Protein AF-A0A960KV77-F1 (afdb_monomer_lite)

Radius of gyration: 30.8 Å; chains: 1; bounding box: 97×43×71 Å

pLDDT: mean 76.35, std 15.37, range [34.38, 96.5]

Sequence (177 aa):
HFLTALAYAGHKPRPLRFVPEALRIGAMLLALLIIGHPRVYRALPEPISSVINQVKSPVMNQRDKNRRQRDYYEKLNDVGWDNPDLNQIFKQKPADWKSLKFSHLSLSQDDLPFLLLNPDTEERHKGVMVSVNHYGMRDRAVELAPAPGVQRVLMLGASHLYGSGVEQEQDFESLLE

Foldseek 3Di:
DDDDDDDDDDDDDDPPPPPVVVVVVVVVVVVVVQCPDPVNLVPDDPVSVVVVVVVVDPDDDPVVVVVVVVVVVVVVCVCDCPVPVVVVVVVVDDPLQDPCCPDQQWDADPDPVRIFGDAQDWDDHQNEIFHQHNVRARADHDDPDDDPPDDDDDDDDDVQQSQHNHYRCGHPVNVVD

Secondary structure (DSSP, 8-state):
-----------PPPP---HHHHHHHHHHHHHHHHHHSHHHHTTS-HHHHHHHHHHHS----HHHHHHHHHHHHHHHHHS-TT-HHHHHHHHT--TT-S-GGGSTTEEE-SSSSSEEE-TTEEEEETTEEEEE-TTS-SS----SSPPTT--------STTTTTTTS-GGGSTTTTT-

Structure (mmCIF, N/CA/C/O backbone):
data_AF-A0A960KV77-F1
#
_entry.id   AF-A0A960KV77-F1
#
loop_
_atom_site.group_PDB
_atom_site.id
_atom_site.type_symbol
_atom_site.label_atom_id
_atom_site.label_alt_id
_atom_site.label_comp_id
_atom_site.label_asym_id
_atom_site.label_entity_id
_atom_site.label_seq_id
_atom_site.pdbx_PDB_ins_code
_atom_site.Cartn_x
_atom_site.Cartn_y
_atom_site.Cartn_z
_atom_site.occupancy
_atom_site.B_iso_or_equiv
_atom_site.auth_seq_id
_atom_site.auth_comp_id
_atom_site.auth_asym_id
_atom_site.auth_atom_id
_atom_site.pdbx_PDB_model_num
ATOM 1 N N . HIS A 1 1 ? 69.649 -8.299 -33.682 1.00 40.75 1 HIS A N 1
ATOM 2 C CA . HIS A 1 1 ? 69.125 -9.324 -34.606 1.00 40.75 1 HIS A CA 1
ATOM 3 C C . HIS A 1 1 ? 67.944 -10.020 -33.956 1.00 40.75 1 HIS A C 1
ATOM 5 O O . HIS A 1 1 ? 68.124 -10.480 -32.843 1.00 40.75 1 HIS A O 1
ATOM 11 N N . PHE A 1 2 ? 66.786 -10.002 -34.627 1.00 34.38 2 PHE A N 1
ATOM 12 C CA . PHE A 1 2 ? 65.648 -10.945 -34.602 1.00 34.38 2 PHE A CA 1
ATOM 13 C C . PHE A 1 2 ? 64.337 -10.175 -34.830 1.00 34.38 2 PHE A C 1
ATOM 15 O O . PHE A 1 2 ? 63.622 -9.818 -33.903 1.00 34.38 2 PHE A O 1
ATOM 22 N N . LEU A 1 3 ? 64.065 -9.883 -36.107 1.00 39.16 3 LEU A N 1
ATOM 23 C CA . LEU A 1 3 ? 62.744 -9.496 -36.596 1.00 39.16 3 LEU A CA 1
ATOM 24 C C . LEU A 1 3 ? 61.968 -10.787 -36.877 1.00 39.16 3 LEU A C 1
ATOM 26 O O . LEU A 1 3 ? 62.312 -11.535 -37.791 1.00 39.16 3 LEU A O 1
ATOM 30 N N . THR A 1 4 ? 60.938 -11.059 -36.086 1.00 39.28 4 THR A N 1
ATOM 31 C CA . THR A 1 4 ? 59.951 -12.108 -36.353 1.00 39.28 4 THR A CA 1
ATOM 32 C C . THR A 1 4 ? 58.957 -11.609 -37.397 1.00 39.28 4 THR A C 1
ATOM 34 O O . THR A 1 4 ? 58.066 -10.818 -37.092 1.00 39.28 4 THR A O 1
ATOM 37 N N . ALA A 1 5 ? 59.115 -12.066 -38.639 1.00 44.22 5 ALA A N 1
ATOM 38 C CA . ALA A 1 5 ? 58.124 -11.897 -39.693 1.00 44.22 5 ALA A CA 1
ATOM 39 C C . ALA A 1 5 ? 57.000 -12.930 -39.496 1.00 44.22 5 ALA A C 1
ATOM 41 O O . ALA A 1 5 ? 57.213 -14.133 -39.637 1.00 44.22 5 ALA A O 1
ATOM 42 N N . LEU A 1 6 ? 55.805 -12.457 -39.141 1.00 43.59 6 LEU A N 1
ATOM 43 C CA . LEU A 1 6 ? 54.587 -13.264 -39.091 1.00 43.59 6 LEU A CA 1
ATOM 44 C C . LEU A 1 6 ? 54.123 -13.548 -40.525 1.00 43.59 6 LEU A C 1
ATOM 46 O O . LEU A 1 6 ? 53.665 -12.656 -41.238 1.00 43.59 6 LEU A O 1
ATOM 50 N N . ALA A 1 7 ? 54.265 -14.802 -40.952 1.00 45.75 7 ALA A N 1
ATOM 51 C CA . ALA A 1 7 ? 53.757 -15.291 -42.224 1.00 45.75 7 ALA A CA 1
ATOM 52 C C . ALA A 1 7 ? 52.218 -15.288 -42.211 1.00 45.75 7 ALA A C 1
ATOM 54 O O . ALA A 1 7 ? 51.580 -16.081 -41.519 1.00 45.75 7 ALA A O 1
ATOM 55 N N . TYR A 1 8 ? 51.621 -14.387 -42.989 1.00 45.41 8 TYR A N 1
ATOM 56 C CA . TYR A 1 8 ? 50.184 -14.346 -43.244 1.00 45.41 8 TYR A CA 1
ATOM 57 C C . TYR A 1 8 ? 49.827 -15.491 -44.205 1.00 45.41 8 TYR A C 1
ATOM 59 O O . TYR A 1 8 ? 50.027 -15.398 -45.417 1.00 45.41 8 TYR A O 1
ATOM 67 N N . ALA A 1 9 ? 49.360 -16.615 -43.661 1.00 52.38 9 ALA A N 1
ATOM 68 C CA . ALA A 1 9 ? 48.891 -17.748 -44.451 1.00 52.38 9 ALA A CA 1
ATOM 69 C C . ALA A 1 9 ? 47.636 -17.340 -45.243 1.00 52.38 9 ALA A C 1
ATOM 71 O O . ALA A 1 9 ? 46.573 -17.097 -44.671 1.00 52.38 9 ALA A O 1
ATOM 72 N N . GLY A 1 10 ? 47.766 -17.252 -46.569 1.00 44.94 10 GLY A N 1
ATOM 73 C CA . GLY A 1 10 ? 46.690 -16.864 -47.475 1.00 44.94 10 GLY A CA 1
ATOM 74 C C . GLY A 1 10 ? 45.464 -17.770 -47.352 1.00 44.94 10 GLY A C 1
ATOM 75 O O . GLY A 1 10 ? 45.464 -18.915 -47.807 1.00 44.94 10 GLY A O 1
ATOM 76 N N . HIS A 1 11 ? 44.386 -17.243 -46.772 1.00 51.41 11 HIS A N 1
ATOM 77 C CA . HIS A 1 11 ? 43.054 -17.815 -46.917 1.00 51.41 11 HIS A CA 1
ATOM 78 C C . HIS A 1 11 ? 42.615 -17.685 -48.378 1.00 51.41 11 HIS A C 1
ATOM 80 O O . HIS A 1 11 ? 42.372 -16.586 -48.871 1.00 51.41 11 HIS A O 1
ATOM 86 N N . LYS A 1 12 ? 42.501 -18.818 -49.081 1.00 53.25 12 LYS A N 1
ATOM 87 C CA . LYS A 1 12 ? 41.823 -18.867 -50.381 1.00 53.25 12 LYS A CA 1
ATOM 88 C C . LYS A 1 12 ? 40.348 -18.499 -50.153 1.00 53.25 12 LYS A C 1
ATOM 90 O O . LYS A 1 12 ? 39.685 -19.211 -49.393 1.00 53.25 12 LYS A O 1
ATOM 95 N N . PRO A 1 13 ? 39.813 -17.426 -50.762 1.00 57.12 13 PRO A N 1
ATOM 96 C CA . PRO A 1 13 ? 38.410 -17.077 -50.592 1.00 57.12 13 PRO A CA 1
ATOM 97 C C . PRO A 1 13 ? 37.543 -18.209 -51.152 1.00 57.12 13 PRO A C 1
ATOM 99 O O . PRO A 1 13 ? 37.692 -18.611 -52.307 1.00 57.12 13 PRO A O 1
ATOM 102 N N . ARG A 1 14 ? 36.645 -18.757 -50.323 1.00 60.31 14 ARG A N 1
ATOM 103 C CA . ARG A 1 14 ? 35.593 -19.659 -50.809 1.00 60.31 14 ARG A CA 1
ATOM 104 C C . ARG A 1 14 ? 34.719 -18.862 -51.785 1.00 60.31 14 ARG A C 1
ATOM 106 O O . ARG A 1 14 ? 34.339 -17.744 -51.435 1.00 60.31 14 ARG A O 1
ATOM 113 N N . PRO A 1 15 ? 34.384 -19.390 -52.975 1.00 61.34 15 PRO A N 1
ATOM 114 C CA . PRO A 1 15 ? 33.491 -18.686 -53.883 1.00 61.34 15 PRO A CA 1
ATOM 115 C C . PRO A 1 15 ? 32.154 -18.472 -53.172 1.00 61.34 15 PRO A C 1
ATOM 117 O O . PRO A 1 15 ? 31.539 -19.428 -52.692 1.00 61.34 15 PRO A O 1
ATOM 120 N N . LEU A 1 16 ? 31.732 -17.212 -53.064 1.00 61.09 16 LEU A N 1
ATOM 121 C CA . LEU A 1 16 ? 30.434 -16.845 -52.516 1.00 61.09 16 LEU A CA 1
ATOM 122 C C . LEU A 1 16 ? 29.357 -17.525 -53.367 1.00 61.09 16 LEU A C 1
ATOM 124 O O . LEU A 1 16 ? 29.117 -17.151 -54.515 1.00 61.09 16 LEU A O 1
ATOM 128 N N . ARG A 1 17 ? 28.708 -18.548 -52.808 1.00 64.06 17 ARG A N 1
ATOM 129 C CA . ARG A 1 17 ? 27.474 -19.111 -53.351 1.00 64.06 17 ARG A CA 1
ATOM 130 C C . ARG A 1 17 ? 26.376 -18.077 -53.095 1.00 64.06 17 ARG A C 1
ATOM 132 O O . ARG A 1 17 ? 25.693 -18.114 -52.090 1.00 64.06 17 ARG A O 1
ATOM 139 N N . PHE A 1 18 ? 26.311 -17.046 -53.929 1.00 67.38 18 PHE A N 1
ATOM 140 C CA . PHE A 1 18 ? 25.332 -15.966 -53.770 1.00 67.38 18 PHE A CA 1
ATOM 141 C C . PHE A 1 18 ? 23.991 -16.345 -54.406 1.00 67.38 18 PHE A C 1
ATOM 143 O O . PHE A 1 18 ? 22.930 -16.112 -53.842 1.00 67.38 18 PHE A O 1
ATOM 150 N N . VAL A 1 19 ? 24.046 -16.987 -55.574 1.00 73.19 19 VAL A N 1
ATOM 151 C CA . VAL A 1 19 ? 22.866 -17.344 -56.371 1.00 73.19 19 VAL A CA 1
ATOM 152 C C . VAL A 1 19 ? 21.964 -18.388 -55.692 1.00 73.19 19 VAL A C 1
ATOM 154 O O . VAL A 1 19 ? 20.755 -18.159 -55.644 1.00 73.19 19 VAL A O 1
ATOM 157 N N . PRO A 1 20 ? 22.475 -19.507 -55.132 1.00 76.25 20 PRO A N 1
ATOM 158 C CA . PRO A 1 20 ? 21.607 -20.497 -54.489 1.00 76.25 20 PRO A CA 1
ATOM 159 C C . PRO A 1 20 ? 20.956 -19.947 -53.210 1.00 76.25 20 PRO A C 1
ATOM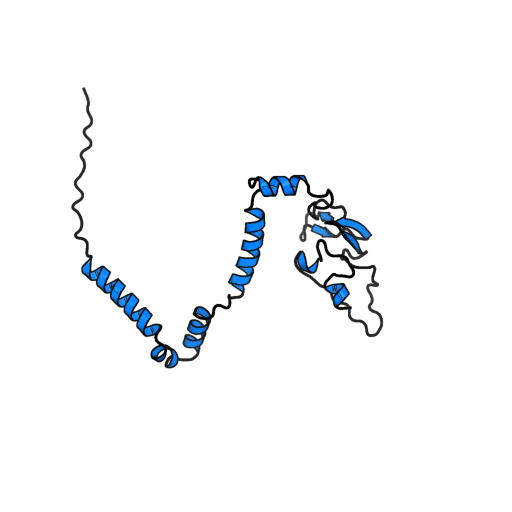 161 O O . PRO A 1 20 ? 19.811 -20.265 -52.896 1.00 76.25 20 PRO A O 1
ATOM 164 N N . GLU A 1 21 ? 21.668 -19.093 -52.488 1.00 78.06 21 GLU A N 1
ATOM 165 C CA . GLU A 1 21 ? 21.269 -18.495 -51.224 1.00 78.06 21 GLU A CA 1
ATOM 166 C C . GLU A 1 21 ? 20.229 -17.391 -51.457 1.00 78.06 21 GLU A C 1
ATOM 168 O O . GLU A 1 21 ? 19.198 -17.372 -50.784 1.00 78.06 21 GLU A O 1
ATOM 173 N N . ALA A 1 22 ? 20.423 -16.554 -52.480 1.00 80.81 22 ALA A N 1
ATOM 174 C CA . ALA A 1 22 ? 19.426 -15.584 -52.925 1.00 80.81 22 ALA A CA 1
ATOM 175 C C . ALA A 1 22 ? 18.134 -16.268 -53.406 1.00 80.81 22 ALA A C 1
ATOM 177 O O . ALA A 1 22 ? 17.039 -15.827 -53.057 1.00 80.81 22 ALA A O 1
ATOM 178 N N . LEU A 1 23 ? 18.243 -17.385 -54.138 1.00 85.25 23 LEU A N 1
ATOM 179 C CA . LEU A 1 23 ? 17.082 -18.177 -54.560 1.00 85.25 23 LEU A CA 1
ATOM 180 C C . LEU A 1 23 ? 16.332 -18.788 -53.371 1.00 85.25 23 LEU A C 1
ATOM 182 O O . LEU A 1 23 ? 15.103 -18.767 -53.354 1.00 85.25 23 LEU A O 1
ATOM 186 N N . ARG A 1 24 ? 17.043 -19.294 -52.356 1.00 84.75 24 ARG A N 1
ATOM 187 C CA . ARG A 1 24 ? 16.425 -19.831 -51.130 1.00 84.75 24 ARG A CA 1
ATOM 188 C C . ARG A 1 24 ? 15.663 -18.758 -50.356 1.00 84.75 24 ARG A C 1
ATOM 190 O O . ARG A 1 24 ? 14.527 -18.998 -49.954 1.00 84.75 24 ARG A O 1
ATOM 197 N N . ILE A 1 25 ? 16.261 -17.579 -50.184 1.00 84.00 25 ILE A N 1
ATOM 198 C CA . ILE A 1 25 ? 15.616 -16.447 -49.504 1.00 84.00 25 ILE A CA 1
ATOM 199 C C . ILE A 1 25 ? 14.394 -15.979 -50.302 1.00 84.00 25 ILE A C 1
ATOM 201 O O . ILE A 1 25 ? 13.315 -15.816 -49.733 1.00 84.00 25 ILE A O 1
ATOM 205 N N . GLY A 1 26 ? 14.533 -15.830 -51.623 1.00 88.31 26 GLY A N 1
ATOM 206 C CA . GLY A 1 26 ? 13.429 -15.459 -52.508 1.00 88.31 26 GLY A CA 1
ATOM 207 C C . GLY A 1 26 ? 12.271 -16.459 -52.458 1.00 88.31 26 GLY A C 1
ATOM 208 O O . GLY A 1 26 ? 11.116 -16.056 -52.333 1.00 88.31 26 GLY A O 1
ATOM 209 N N . ALA A 1 27 ? 12.569 -17.760 -52.465 1.00 88.81 27 ALA A N 1
ATOM 210 C CA . ALA A 1 27 ? 11.565 -18.814 -52.342 1.00 88.81 27 ALA A CA 1
ATOM 211 C C . ALA A 1 27 ? 10.855 -18.794 -50.977 1.00 88.81 27 ALA A C 1
ATOM 213 O O . ALA A 1 27 ? 9.634 -18.944 -50.926 1.00 88.81 27 ALA A O 1
ATOM 214 N N . MET A 1 28 ? 11.581 -18.557 -49.877 1.00 85.94 28 MET A N 1
ATOM 215 C CA . MET A 1 28 ? 10.980 -18.422 -48.544 1.00 85.94 28 MET A CA 1
ATOM 216 C C . MET A 1 28 ? 10.058 -17.205 -48.440 1.00 85.94 28 MET A C 1
ATOM 218 O O . MET A 1 28 ? 8.957 -17.315 -47.900 1.00 85.94 28 MET A O 1
ATOM 222 N N . LEU A 1 29 ? 10.476 -16.056 -48.978 1.00 85.38 29 LEU A N 1
ATOM 223 C CA . LEU A 1 29 ? 9.649 -14.848 -48.997 1.00 85.38 29 LEU A CA 1
ATOM 224 C C . LEU A 1 29 ? 8.387 -15.049 -49.838 1.00 85.38 29 LEU A C 1
ATOM 226 O O . LEU A 1 29 ? 7.298 -14.667 -49.410 1.00 85.38 29 LEU A O 1
ATOM 230 N N . LEU A 1 30 ? 8.512 -15.701 -50.996 1.00 90.31 30 LEU A N 1
ATOM 231 C CA . LEU A 1 30 ? 7.371 -16.016 -51.850 1.00 90.31 30 LEU A CA 1
ATOM 232 C C . LEU A 1 30 ? 6.398 -16.981 -51.156 1.00 90.31 30 LEU A C 1
ATOM 234 O O . LEU A 1 30 ? 5.189 -16.759 -51.191 1.00 90.31 30 LEU A O 1
ATOM 238 N N . ALA A 1 31 ? 6.909 -18.009 -50.473 1.00 85.75 31 ALA A N 1
ATOM 239 C CA . ALA A 1 31 ? 6.090 -18.937 -49.698 1.00 85.75 31 ALA A CA 1
ATOM 240 C C . ALA A 1 31 ? 5.319 -18.219 -48.576 1.00 85.75 31 ALA A C 1
ATOM 242 O O . ALA A 1 31 ? 4.112 -18.420 -48.436 1.00 85.75 31 ALA A O 1
ATOM 243 N N . LEU A 1 32 ? 5.978 -17.326 -47.828 1.00 82.50 32 LEU A N 1
ATOM 244 C CA . LEU A 1 32 ? 5.327 -16.505 -46.801 1.00 82.50 32 LEU A CA 1
ATOM 245 C C . LEU A 1 32 ? 4.234 -15.603 -47.391 1.00 82.50 32 LEU A C 1
ATOM 247 O O . LEU A 1 32 ? 3.158 -15.473 -46.805 1.00 82.50 32 LEU A O 1
ATOM 251 N N . LEU A 1 33 ? 4.480 -15.016 -48.564 1.00 81.81 33 LEU A N 1
ATOM 252 C CA . LEU A 1 33 ? 3.531 -14.129 -49.236 1.00 81.81 33 L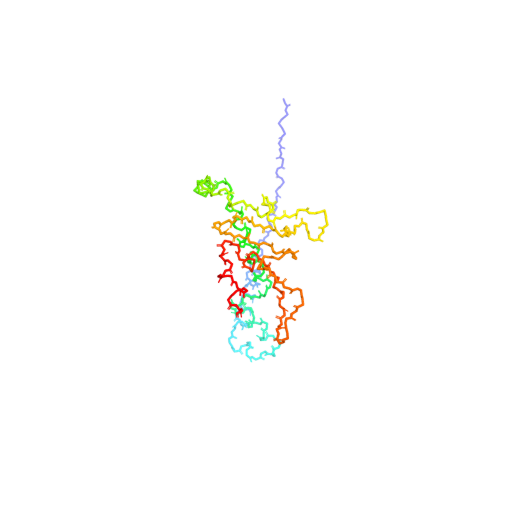EU A CA 1
ATOM 253 C C . LEU A 1 33 ? 2.294 -14.886 -49.748 1.00 81.81 33 LEU A C 1
ATOM 255 O O . LEU A 1 33 ? 1.171 -14.396 -49.613 1.00 81.81 33 LEU A O 1
ATOM 259 N N . ILE A 1 34 ? 2.481 -16.108 -50.256 1.00 82.50 34 ILE A N 1
ATOM 260 C CA . ILE A 1 34 ? 1.387 -16.997 -50.674 1.00 82.50 34 ILE A CA 1
ATOM 261 C C . ILE A 1 34 ? 0.551 -17.433 -49.462 1.00 82.50 34 ILE A C 1
ATOM 263 O O . ILE A 1 34 ? -0.675 -17.329 -49.501 1.00 82.50 34 ILE A O 1
ATOM 267 N N . ILE A 1 35 ? 1.189 -17.854 -48.364 1.00 76.88 35 ILE A N 1
ATOM 268 C CA . ILE A 1 35 ? 0.498 -18.255 -47.122 1.00 76.88 35 ILE A CA 1
ATOM 269 C C . ILE A 1 35 ? -0.268 -17.071 -46.506 1.00 76.88 35 ILE A C 1
ATOM 271 O O . ILE A 1 35 ? -1.363 -17.238 -45.964 1.00 76.88 35 ILE A O 1
ATOM 275 N N . GLY A 1 36 ? 0.271 -15.855 -46.623 1.00 67.25 36 GLY A N 1
ATOM 276 C CA . GLY A 1 36 ? -0.367 -14.630 -46.143 1.00 67.25 36 GLY A CA 1
ATOM 277 C C . GLY A 1 36 ? -1.618 -14.209 -46.924 1.00 67.25 36 GLY A C 1
ATOM 278 O O . GLY A 1 36 ? -2.417 -13.428 -46.393 1.00 67.25 36 GLY A O 1
ATOM 279 N N . HIS A 1 37 ? -1.814 -14.725 -48.144 1.00 78.88 37 HIS A N 1
ATOM 280 C CA . HIS A 1 37 ? -2.869 -14.285 -49.053 1.00 78.88 37 HIS A CA 1
ATOM 281 C C . HIS A 1 37 ? -4.277 -14.743 -48.596 1.00 78.88 37 HIS A C 1
ATOM 283 O O . HIS A 1 37 ? -4.477 -15.926 -48.303 1.00 78.88 37 HIS A O 1
ATOM 289 N N . PRO A 1 38 ? -5.301 -13.860 -48.615 1.00 66.50 38 PRO A N 1
ATOM 290 C CA . PRO A 1 38 ? -6.670 -14.136 -48.150 1.00 66.50 38 PRO A CA 1
ATOM 291 C C . PRO A 1 38 ? -7.332 -15.398 -48.686 1.00 66.50 38 PRO A C 1
ATOM 293 O O . PRO A 1 38 ? -8.127 -16.024 -47.994 1.00 66.50 38 PRO A O 1
ATOM 296 N N . ARG A 1 39 ? -7.016 -15.774 -49.924 1.00 73.44 39 ARG A N 1
ATOM 297 C CA . ARG A 1 39 ? -7.594 -16.961 -50.566 1.00 73.44 39 ARG A CA 1
ATOM 298 C C . ARG A 1 39 ? -7.001 -18.278 -50.058 1.00 73.44 39 ARG A C 1
ATOM 300 O O . ARG A 1 39 ? -7.679 -19.290 -50.141 1.00 73.44 39 ARG A O 1
ATOM 307 N N . VAL A 1 40 ? -5.772 -18.263 -49.541 1.00 72.19 40 VAL A N 1
ATOM 308 C CA . VAL A 1 40 ? -5.048 -19.478 -49.138 1.00 72.19 40 VAL A CA 1
ATOM 309 C C . VAL A 1 40 ? -5.419 -19.873 -47.715 1.00 72.19 40 VAL A C 1
ATOM 311 O O . VAL A 1 40 ? -5.839 -21.001 -47.491 1.00 72.19 40 VAL A O 1
ATOM 314 N N . TYR A 1 41 ? -5.370 -18.944 -46.755 1.00 65.06 41 TYR A N 1
ATOM 315 C CA . TYR A 1 41 ? -5.689 -19.299 -45.368 1.00 65.06 41 TYR A CA 1
ATOM 316 C C . TYR A 1 41 ? -7.186 -19.545 -45.118 1.00 65.06 41 TYR A C 1
ATOM 318 O O . TYR A 1 41 ? -7.526 -20.248 -44.175 1.00 65.06 41 TYR A O 1
ATOM 326 N N . ARG A 1 42 ? -8.089 -19.006 -45.953 1.00 65.94 42 ARG A N 1
ATOM 327 C CA . ARG A 1 42 ? -9.535 -19.306 -45.879 1.00 65.94 42 ARG A CA 1
ATOM 328 C C . ARG A 1 42 ? -9.881 -20.732 -46.316 1.00 65.94 42 ARG A C 1
ATOM 330 O O . ARG A 1 42 ? -10.974 -21.192 -46.020 1.00 65.94 42 ARG A O 1
ATOM 337 N N . ALA A 1 43 ? -8.974 -21.405 -47.024 1.00 71.75 43 ALA A N 1
ATOM 338 C CA . ALA A 1 43 ? -9.118 -22.803 -47.424 1.00 71.75 43 ALA A CA 1
ATOM 339 C C . ALA A 1 43 ? -8.466 -23.777 -46.422 1.00 71.75 43 ALA A C 1
ATOM 341 O O . ALA A 1 43 ? -8.520 -24.988 -46.629 1.00 71.75 43 ALA A O 1
ATOM 342 N N . LEU A 1 44 ? -7.825 -23.268 -45.359 1.00 69.00 44 LEU A N 1
ATOM 343 C CA . LEU A 1 44 ? -7.168 -24.090 -44.345 1.00 69.00 44 LEU A CA 1
ATOM 344 C C . LEU A 1 44 ? -8.162 -24.527 -43.253 1.00 69.00 44 LEU A C 1
ATOM 346 O O . LEU A 1 44 ? -9.061 -23.760 -42.909 1.00 69.00 44 LEU A O 1
ATOM 350 N N . PRO A 1 45 ? -7.986 -25.726 -42.669 1.00 71.88 45 PRO A N 1
ATOM 351 C CA . PRO A 1 45 ? -8.793 -26.193 -41.545 1.00 71.88 45 PRO A CA 1
ATOM 352 C C . PRO A 1 45 ? -8.709 -25.266 -40.317 1.00 71.88 45 PRO A C 1
ATOM 354 O O . PRO A 1 45 ? -7.647 -24.715 -40.014 1.00 71.88 45 PRO A O 1
ATOM 357 N N . GLU A 1 46 ? -9.815 -25.188 -39.570 1.00 62.62 46 GLU A N 1
ATOM 358 C CA . GLU A 1 46 ? -10.035 -24.386 -38.344 1.00 62.62 46 GLU A CA 1
ATOM 359 C C . GLU A 1 46 ? -8.837 -24.268 -37.362 1.00 62.62 46 GLU A C 1
ATOM 361 O O . GLU A 1 46 ? -8.522 -23.160 -36.903 1.00 62.62 46 GLU A O 1
ATOM 366 N N . PRO A 1 47 ? -8.084 -25.347 -37.056 1.00 65.94 47 PRO A N 1
ATOM 367 C CA . PRO A 1 47 ? -6.958 -25.268 -36.121 1.00 65.94 47 PRO A CA 1
ATOM 368 C C . PRO A 1 47 ? -5.823 -24.348 -36.589 1.00 65.94 47 PRO A C 1
ATOM 370 O O . PRO A 1 47 ? -5.106 -23.781 -35.772 1.00 65.94 47 PRO A O 1
ATOM 373 N N . ILE A 1 48 ? -5.638 -24.193 -37.902 1.00 64.69 48 ILE A N 1
ATOM 374 C CA . ILE A 1 48 ? -4.533 -23.410 -38.472 1.00 64.69 48 ILE A CA 1
ATOM 375 C C . ILE A 1 48 ? -4.966 -21.955 -38.681 1.00 64.69 48 ILE A C 1
ATOM 377 O O . ILE A 1 48 ? -4.191 -21.030 -38.425 1.00 64.69 48 ILE A O 1
ATOM 381 N N . SER A 1 49 ? -6.218 -21.727 -39.089 1.00 60.84 49 SER A N 1
ATOM 382 C CA . SER A 1 49 ? -6.775 -20.378 -39.240 1.00 60.84 49 SER A CA 1
ATOM 383 C C . SER A 1 49 ? -6.866 -19.633 -37.908 1.00 60.84 49 SER A C 1
ATOM 385 O O . SER A 1 49 ? -6.589 -18.435 -37.868 1.00 60.84 49 SER A O 1
ATOM 387 N N . SER A 1 50 ? -7.190 -20.323 -36.811 1.00 62.81 50 SER A N 1
ATOM 388 C CA . SER A 1 50 ? -7.251 -19.731 -35.466 1.00 62.81 50 SER A CA 1
ATOM 389 C C . SER A 1 50 ? -5.878 -19.269 -34.957 1.00 62.81 50 SER A C 1
ATOM 391 O O . SER A 1 50 ? -5.767 -18.156 -34.442 1.00 62.81 50 SER A O 1
ATOM 393 N N . VAL A 1 51 ? -4.815 -20.047 -35.185 1.00 67.69 51 VAL A N 1
ATOM 394 C CA . VAL A 1 51 ? -3.432 -19.661 -34.839 1.00 67.69 51 VAL A CA 1
ATOM 395 C C . VAL A 1 51 ? -2.957 -18.474 -35.681 1.00 67.69 51 VAL A C 1
ATOM 397 O O . VAL A 1 51 ? -2.400 -17.517 -35.145 1.00 67.69 51 VAL A O 1
ATOM 400 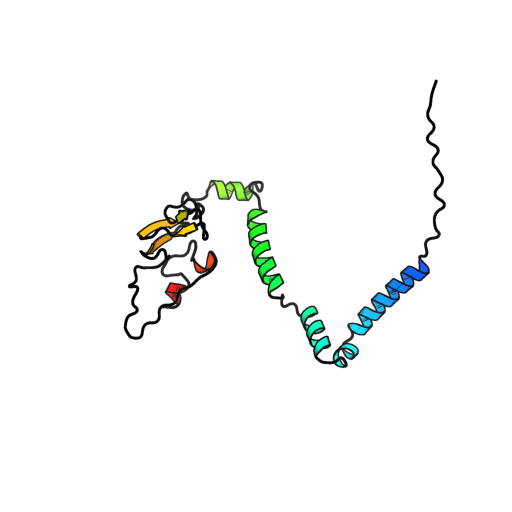N N . ILE A 1 52 ? -3.223 -18.476 -36.992 1.00 66.56 52 ILE A N 1
ATOM 401 C CA . ILE A 1 52 ? -2.872 -17.349 -37.876 1.00 66.56 52 ILE A CA 1
ATOM 402 C C . ILE A 1 52 ? -3.638 -16.081 -37.475 1.00 66.56 52 ILE A C 1
ATOM 404 O O . ILE A 1 52 ? -3.066 -14.991 -37.488 1.00 66.56 52 ILE A O 1
ATOM 408 N N . ASN A 1 53 ? -4.908 -16.210 -37.086 1.00 63.97 53 ASN A N 1
ATOM 409 C CA . ASN A 1 53 ? -5.697 -15.087 -36.585 1.00 63.97 53 ASN A CA 1
ATOM 410 C C . ASN A 1 53 ? -5.158 -14.566 -35.247 1.00 63.97 53 ASN A C 1
ATOM 412 O O . ASN A 1 53 ? -5.064 -13.356 -35.089 1.00 63.97 53 ASN A O 1
ATOM 416 N N . GLN A 1 54 ? -4.710 -15.430 -34.330 1.00 61.56 54 GLN A N 1
ATOM 417 C CA . GLN A 1 54 ? -4.043 -14.994 -33.093 1.00 61.56 54 GLN A CA 1
ATOM 418 C C . GLN A 1 54 ? -2.725 -14.253 -33.358 1.00 61.56 54 GLN A C 1
ATOM 420 O O . GLN A 1 54 ? -2.426 -13.287 -32.666 1.00 61.56 54 GLN A O 1
ATOM 425 N N . VAL A 1 55 ? -1.960 -14.656 -34.378 1.00 66.62 55 VAL A N 1
ATOM 426 C CA . VAL A 1 55 ? -0.720 -13.965 -34.780 1.00 66.62 55 VAL A CA 1
ATOM 427 C C . VAL A 1 55 ? -1.008 -12.623 -35.470 1.00 66.62 55 VAL A C 1
ATOM 429 O O . VAL A 1 55 ? -0.230 -11.681 -35.333 1.00 66.62 55 VAL A O 1
ATOM 432 N N . LYS A 1 56 ? -2.116 -12.518 -36.215 1.00 64.06 56 LYS A N 1
ATOM 433 C CA . LYS A 1 56 ? -2.529 -11.286 -36.913 1.00 64.06 56 LYS A CA 1
ATOM 434 C C . LYS A 1 56 ? -3.324 -10.318 -36.033 1.00 64.06 56 LYS A C 1
ATOM 436 O O . LYS A 1 56 ? -3.402 -9.135 -36.365 1.00 64.06 56 LYS A O 1
ATOM 441 N N . SER A 1 57 ? -3.935 -10.788 -34.948 1.00 54.34 57 SER A N 1
ATOM 442 C CA . SER A 1 57 ? -4.691 -9.937 -34.036 1.00 54.34 57 SER A CA 1
ATOM 443 C C . SER A 1 57 ? -3.742 -9.127 -33.142 1.00 54.34 57 SER A C 1
ATOM 445 O O . SER A 1 57 ? -2.898 -9.704 -32.465 1.00 54.34 57 SER A O 1
ATOM 447 N N . PRO A 1 58 ? -3.920 -7.798 -33.033 1.00 54.00 58 PRO A N 1
ATOM 448 C CA . PRO A 1 58 ? -3.124 -6.936 -32.149 1.00 54.00 58 PRO A CA 1
ATOM 449 C C . PRO A 1 58 ? -3.435 -7.140 -30.652 1.00 54.00 58 PRO A C 1
ATOM 451 O O . PRO A 1 58 ? -2.991 -6.365 -29.801 1.00 54.00 58 PRO A O 1
ATOM 454 N N . VAL A 1 59 ? -4.221 -8.165 -30.310 1.00 56.81 59 VAL A N 1
ATOM 455 C CA . VAL A 1 59 ? -4.604 -8.473 -28.936 1.00 56.81 59 VAL A CA 1
ATOM 456 C C . VAL A 1 59 ? -3.497 -9.311 -28.319 1.00 56.81 59 VAL A C 1
ATOM 458 O O . VAL A 1 59 ? -3.280 -10.460 -28.688 1.00 56.81 59 VAL A O 1
ATOM 461 N N . MET A 1 60 ? -2.786 -8.709 -27.372 1.00 53.47 60 MET A N 1
ATOM 462 C CA . MET A 1 60 ? -1.688 -9.361 -26.665 1.00 53.47 60 MET A CA 1
ATOM 463 C C . MET A 1 60 ? -2.171 -10.625 -25.966 1.00 53.47 60 MET A C 1
ATOM 465 O O . MET A 1 60 ? -3.181 -10.597 -25.251 1.00 53.47 60 MET A O 1
ATOM 469 N N . ASN A 1 61 ? -1.409 -11.708 -26.120 1.00 65.88 61 ASN A N 1
ATOM 470 C CA . ASN A 1 61 ? -1.630 -12.900 -25.319 1.00 65.88 61 ASN A CA 1
ATOM 471 C C . ASN A 1 61 ? -1.414 -12.554 -23.825 1.00 65.88 61 ASN A C 1
ATOM 473 O O . ASN A 1 61 ? -0.738 -11.582 -23.471 1.00 65.88 61 ASN A O 1
ATOM 477 N N . GLN A 1 62 ? -1.986 -13.351 -22.923 1.00 63.78 62 GLN A N 1
ATOM 478 C CA . GLN A 1 62 ? -1.952 -13.062 -21.486 1.00 63.78 62 GLN A CA 1
ATOM 479 C C . GLN A 1 62 ? -0.526 -13.036 -20.894 1.00 63.78 62 GLN A C 1
ATOM 481 O O . GLN A 1 62 ? -0.240 -12.252 -19.990 1.00 63.78 62 GLN A O 1
ATOM 486 N N . ARG A 1 63 ? 0.394 -13.840 -21.436 1.00 66.44 63 ARG A N 1
ATOM 487 C CA . ARG A 1 63 ? 1.816 -13.853 -21.063 1.00 66.44 63 ARG A CA 1
ATOM 488 C C . ARG A 1 63 ? 2.506 -12.540 -21.436 1.00 66.44 63 ARG A C 1
ATOM 490 O O . ARG A 1 63 ? 3.301 -12.041 -20.644 1.00 66.44 63 ARG A O 1
ATOM 497 N N . ASP A 1 64 ? 2.158 -11.946 -22.574 1.00 65.94 64 ASP A N 1
ATOM 498 C CA . ASP A 1 64 ? 2.707 -10.656 -23.007 1.00 65.94 64 ASP A CA 1
ATOM 499 C C . ASP A 1 64 ? 2.150 -9.488 -22.182 1.00 65.94 64 ASP A C 1
ATOM 501 O O . ASP A 1 64 ? 2.876 -8.534 -21.902 1.00 65.94 64 ASP A O 1
ATOM 505 N N . LYS A 1 65 ? 0.892 -9.572 -21.723 1.00 65.00 65 LYS A N 1
ATOM 506 C CA . LYS A 1 65 ? 0.322 -8.599 -20.770 1.00 65.00 65 LYS A CA 1
ATOM 507 C C . LYS A 1 65 ? 1.056 -8.629 -19.427 1.00 65.00 65 LYS A C 1
ATOM 509 O O . LYS A 1 65 ? 1.451 -7.577 -18.929 1.00 65.00 65 LYS A O 1
ATOM 514 N N . ASN A 1 66 ? 1.295 -9.824 -18.887 1.00 64.94 66 ASN A N 1
ATOM 515 C CA . ASN A 1 66 ? 2.024 -10.000 -17.627 1.00 64.94 66 ASN A CA 1
ATOM 516 C C . ASN A 1 66 ? 3.488 -9.553 -17.755 1.00 64.94 66 ASN A C 1
ATOM 518 O O . ASN A 1 66 ? 4.024 -8.915 -16.849 1.00 64.94 66 ASN A O 1
ATOM 522 N N . ARG A 1 67 ? 4.122 -9.845 -18.900 1.00 65.50 67 ARG A N 1
ATOM 523 C CA . ARG A 1 67 ? 5.469 -9.361 -19.211 1.00 65.50 67 ARG A CA 1
ATOM 524 C C . ARG A 1 67 ? 5.497 -7.840 -19.285 1.00 65.50 67 ARG A C 1
ATOM 526 O O . ARG A 1 67 ? 6.332 -7.242 -18.636 1.00 65.50 67 ARG A O 1
ATOM 533 N N . ARG A 1 68 ? 4.533 -7.201 -19.952 1.00 64.44 68 ARG A N 1
ATOM 534 C CA . ARG A 1 68 ? 4.460 -5.735 -19.994 1.00 64.44 68 ARG A CA 1
ATOM 535 C C . ARG A 1 68 ? 4.253 -5.107 -18.622 1.00 64.44 68 ARG A C 1
ATOM 537 O O . ARG A 1 68 ? 4.841 -4.067 -18.376 1.00 64.44 68 ARG A O 1
ATOM 544 N N . GLN A 1 69 ? 3.406 -5.666 -17.759 1.00 61.59 69 GLN A N 1
ATOM 545 C CA . GLN A 1 69 ? 3.235 -5.122 -16.406 1.00 61.59 69 GLN A CA 1
ATOM 546 C C . GLN A 1 69 ? 4.552 -5.172 -15.635 1.00 61.59 69 GLN A C 1
ATOM 548 O O . GLN A 1 69 ? 4.939 -4.181 -15.026 1.00 61.59 69 GLN A O 1
ATOM 553 N N . ARG A 1 70 ? 5.271 -6.294 -15.728 1.00 61.03 70 ARG A N 1
ATOM 554 C CA . ARG A 1 70 ? 6.617 -6.418 -15.173 1.00 61.03 70 ARG A CA 1
ATOM 555 C C . ARG A 1 70 ? 7.579 -5.403 -15.800 1.00 61.03 70 ARG A C 1
ATOM 557 O O . ARG A 1 70 ? 8.142 -4.613 -15.059 1.00 61.03 70 ARG A O 1
ATOM 564 N N . ASP A 1 71 ? 7.666 -5.341 -17.127 1.00 61.38 71 ASP A N 1
ATOM 565 C CA . ASP A 1 71 ? 8.511 -4.394 -17.869 1.00 61.38 71 ASP A CA 1
ATOM 566 C C . ASP A 1 71 ? 8.145 -2.922 -17.563 1.00 61.38 71 ASP A C 1
ATOM 568 O O . ASP A 1 71 ? 8.999 -2.043 -17.604 1.00 61.38 71 ASP A O 1
ATOM 572 N N . TYR A 1 72 ? 6.875 -2.620 -17.270 1.00 57.31 72 TYR A N 1
ATOM 573 C CA . TYR A 1 72 ? 6.395 -1.288 -16.885 1.00 57.31 72 TYR A CA 1
ATOM 574 C C . TYR A 1 72 ? 6.928 -0.884 -15.507 1.00 57.31 72 TYR A C 1
ATOM 576 O O . TYR A 1 72 ? 7.427 0.228 -15.351 1.00 57.31 72 TYR A O 1
ATOM 584 N N . TYR A 1 73 ? 6.892 -1.794 -14.530 1.00 61.12 73 TYR A N 1
ATOM 585 C CA . TYR A 1 73 ? 7.507 -1.566 -13.220 1.00 61.12 73 TYR A CA 1
ATOM 586 C C . TYR A 1 73 ? 9.034 -1.586 -13.272 1.00 61.12 73 TYR A C 1
ATOM 588 O O . TYR A 1 73 ? 9.676 -0.816 -12.564 1.00 61.12 73 TYR A O 1
ATOM 596 N N . GLU A 1 74 ? 9.619 -2.422 -14.129 1.00 56.22 74 GLU A N 1
ATOM 597 C CA . GLU A 1 74 ? 11.060 -2.430 -14.371 1.00 56.22 74 GLU A CA 1
ATOM 598 C C . GLU A 1 74 ? 11.497 -1.090 -14.958 1.00 56.22 74 GLU A C 1
ATOM 600 O O . GLU A 1 74 ? 12.403 -0.487 -14.406 1.00 56.22 74 GLU A O 1
ATOM 605 N N . LYS A 1 75 ? 10.788 -0.537 -15.951 1.00 57.50 75 LYS A N 1
ATOM 606 C CA . LYS A 1 75 ? 11.083 0.800 -16.494 1.00 57.50 75 LYS A CA 1
ATOM 607 C C . LYS A 1 75 ? 10.940 1.924 -15.477 1.00 57.50 75 LYS A C 1
ATOM 609 O O . LYS A 1 75 ? 11.686 2.884 -15.576 1.00 57.50 75 LYS A O 1
ATOM 614 N N . LEU A 1 76 ? 10.026 1.822 -14.509 1.00 56.03 76 LEU A N 1
ATOM 615 C CA . LEU A 1 76 ? 9.936 2.789 -13.406 1.00 56.03 76 LEU A CA 1
ATOM 616 C C . LEU A 1 76 ? 11.148 2.721 -12.461 1.00 56.03 76 LEU A C 1
ATOM 618 O O . LEU A 1 76 ? 11.493 3.734 -11.863 1.00 56.03 76 LEU A O 1
ATOM 622 N N . ASN A 1 77 ? 11.797 1.559 -12.350 1.00 50.12 77 ASN A N 1
ATOM 623 C CA . ASN A 1 77 ? 13.068 1.401 -11.637 1.00 50.12 77 ASN A CA 1
ATOM 624 C C . ASN A 1 77 ? 14.295 1.717 -12.521 1.00 50.12 77 ASN A C 1
ATOM 626 O O . ASN A 1 77 ? 15.346 2.054 -11.982 1.00 50.12 77 ASN A O 1
ATOM 630 N N . ASP A 1 78 ? 14.163 1.591 -13.848 1.00 48.59 78 ASP A N 1
ATOM 631 C CA . ASP A 1 78 ? 15.217 1.800 -14.857 1.00 48.59 78 ASP A CA 1
ATOM 632 C C . ASP A 1 78 ? 15.357 3.277 -15.271 1.00 48.59 78 ASP A C 1
ATOM 634 O O . ASP A 1 78 ? 16.387 3.685 -15.802 1.00 48.59 78 ASP A O 1
ATOM 638 N N . VAL A 1 79 ? 14.363 4.124 -14.961 1.00 52.62 79 VAL A N 1
ATOM 639 C CA . VAL A 1 79 ? 14.625 5.550 -14.701 1.00 52.62 79 VAL A CA 1
ATOM 640 C C . VAL A 1 79 ? 15.327 5.633 -13.351 1.00 52.62 79 VAL A C 1
ATOM 642 O O . VAL A 1 79 ? 14.723 5.882 -12.307 1.00 52.62 79 VAL A O 1
ATOM 645 N N . GLY A 1 80 ? 16.613 5.308 -13.375 1.00 50.88 80 GLY A N 1
ATOM 646 C CA . GLY A 1 80 ? 17.444 5.268 -12.197 1.00 50.88 80 GLY A CA 1
ATOM 647 C C . GLY A 1 80 ? 17.494 6.614 -11.477 1.00 50.88 80 GLY A C 1
ATOM 648 O O . GLY A 1 80 ? 17.174 7.688 -11.991 1.00 50.88 80 GLY A O 1
ATOM 649 N N . TRP A 1 81 ? 18.004 6.536 -10.255 1.00 52.97 81 TRP A N 1
ATOM 650 C CA . TRP A 1 81 ? 18.578 7.627 -9.466 1.00 52.97 81 TRP A CA 1
ATOM 651 C C . TRP A 1 81 ? 19.646 8.456 -10.216 1.00 52.97 81 TRP A C 1
ATOM 653 O O . TRP A 1 81 ? 20.265 9.332 -9.621 1.00 52.97 81 TRP A O 1
ATOM 663 N N . ASP A 1 82 ? 19.928 8.169 -11.483 1.00 57.16 82 ASP A N 1
ATOM 664 C CA . ASP A 1 82 ? 20.839 8.883 -12.370 1.00 57.16 82 ASP A CA 1
ATOM 665 C C . ASP A 1 82 ? 20.126 9.923 -13.252 1.00 57.16 82 ASP A C 1
ATOM 667 O O . ASP A 1 82 ? 20.794 10.797 -13.806 1.00 57.16 82 ASP A O 1
ATOM 671 N N . ASN A 1 83 ? 18.788 9.907 -13.337 1.00 66.19 83 ASN A N 1
ATOM 672 C CA . ASN A 1 83 ? 18.029 10.971 -13.992 1.00 66.19 83 ASN A CA 1
ATOM 673 C C . ASN A 1 83 ? 18.000 12.230 -13.092 1.00 66.19 83 ASN A C 1
ATOM 675 O O . ASN A 1 83 ? 17.378 12.209 -12.022 1.00 66.19 83 ASN A O 1
ATOM 679 N N . PRO A 1 84 ? 18.649 13.341 -13.496 1.00 68.31 84 PRO A N 1
ATOM 680 C CA . PRO A 1 84 ? 18.785 14.530 -12.657 1.00 68.31 84 PRO A CA 1
ATOM 681 C C . PRO A 1 84 ? 17.442 15.210 -12.349 1.00 68.31 84 PRO A C 1
ATOM 683 O O . PRO A 1 84 ? 17.264 15.703 -11.232 1.00 68.31 84 PRO A O 1
ATOM 686 N N . ASP A 1 85 ? 16.485 15.167 -13.278 1.00 70.19 85 ASP A N 1
ATOM 687 C CA . ASP A 1 85 ? 15.166 15.787 -13.118 1.00 70.19 85 ASP A CA 1
ATOM 688 C C . ASP A 1 85 ? 14.302 14.987 -12.133 1.00 70.19 85 ASP A C 1
ATOM 690 O O . ASP A 1 85 ? 13.694 15.545 -11.216 1.00 70.19 85 ASP A O 1
ATOM 694 N N . LEU A 1 86 ? 14.311 13.654 -12.247 1.00 67.62 86 LEU A N 1
ATOM 695 C CA . LEU A 1 86 ? 13.626 12.785 -11.286 1.00 67.62 86 LEU A CA 1
ATOM 696 C C . LEU A 1 86 ? 14.276 12.847 -9.907 1.00 67.62 86 LEU A C 1
ATOM 698 O O . LEU A 1 86 ? 13.569 12.877 -8.903 1.00 67.62 86 LEU A O 1
ATOM 702 N N . ASN A 1 87 ? 15.603 12.938 -9.831 1.00 68.44 87 ASN A N 1
ATOM 703 C CA . ASN A 1 87 ? 16.305 13.138 -8.566 1.00 68.44 87 ASN A CA 1
ATOM 704 C C . ASN A 1 87 ? 15.874 14.417 -7.851 1.00 68.44 87 ASN A C 1
ATOM 706 O O . ASN A 1 87 ? 15.758 14.422 -6.624 1.00 68.44 87 ASN A O 1
ATOM 710 N N . GLN A 1 88 ? 15.650 15.505 -8.588 1.00 72.31 88 GLN A N 1
ATOM 711 C CA . GLN A 1 88 ? 15.162 16.750 -8.002 1.00 72.31 88 GLN A CA 1
ATOM 712 C C . GLN A 1 88 ? 13.760 16.572 -7.407 1.00 72.31 88 GLN A C 1
ATOM 714 O O . GLN A 1 88 ? 13.516 17.022 -6.288 1.00 72.31 88 GLN A O 1
ATOM 719 N N . ILE A 1 89 ? 12.881 15.840 -8.096 1.00 70.94 89 ILE A N 1
ATOM 720 C CA . ILE A 1 89 ? 11.542 15.493 -7.600 1.00 70.94 89 ILE A CA 1
ATOM 721 C C . ILE A 1 89 ? 11.636 14.565 -6.377 1.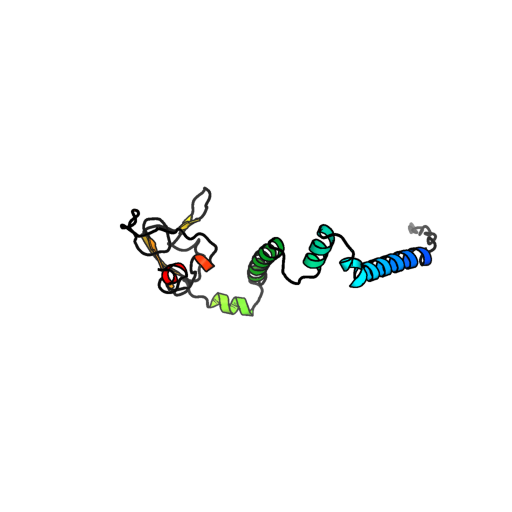00 70.94 89 ILE A C 1
ATOM 723 O O . ILE A 1 89 ? 11.001 14.817 -5.353 1.00 70.94 89 ILE A O 1
ATOM 727 N N . PHE A 1 90 ? 12.482 13.531 -6.417 1.00 68.31 90 PHE A N 1
ATOM 728 C CA . PHE A 1 90 ? 12.668 12.601 -5.299 1.00 68.31 90 PHE A CA 1
ATOM 729 C C . PHE A 1 90 ? 13.284 13.259 -4.059 1.00 68.31 90 PHE A C 1
ATOM 731 O O . PHE A 1 90 ? 13.002 12.811 -2.949 1.00 68.31 90 PHE A O 1
ATOM 738 N N . LYS A 1 91 ? 14.083 14.325 -4.212 1.00 73.19 91 LYS A N 1
ATOM 739 C CA . LYS A 1 91 ? 14.585 15.139 -3.088 1.00 73.19 91 LYS A CA 1
ATOM 740 C C . LYS A 1 91 ? 13.487 15.953 -2.403 1.00 73.19 91 LYS A C 1
ATOM 742 O O . LYS A 1 91 ? 13.632 16.283 -1.233 1.00 73.19 91 LYS A O 1
ATOM 747 N N . GLN A 1 92 ? 12.413 16.272 -3.120 1.00 79.44 92 GLN A N 1
ATOM 748 C CA . GLN A 1 92 ? 11.276 17.042 -2.610 1.00 79.44 92 GLN A CA 1
ATOM 749 C C . GLN A 1 92 ? 10.135 16.152 -2.103 1.00 79.44 92 GLN A C 1
ATOM 751 O O . GLN A 1 92 ? 9.089 16.664 -1.706 1.00 79.44 92 GLN A O 1
ATOM 756 N N . LYS A 1 93 ? 10.306 14.824 -2.117 1.00 76.94 93 LYS A N 1
ATOM 757 C CA . LYS A 1 93 ? 9.237 13.913 -1.714 1.00 76.94 93 LYS A CA 1
ATOM 758 C C . LYS A 1 93 ? 8.882 14.106 -0.229 1.00 76.94 93 LYS A C 1
ATOM 760 O O . LYS A 1 93 ? 9.789 14.193 0.606 1.00 76.94 93 LYS A O 1
ATOM 765 N N . PRO A 1 94 ? 7.587 14.119 0.117 1.00 81.75 94 PRO A N 1
ATOM 766 C CA . PRO A 1 94 ? 7.147 14.113 1.506 1.00 81.75 94 PRO A CA 1
ATOM 767 C C . PRO A 1 94 ? 7.689 12.905 2.290 1.00 81.75 94 PRO A C 1
ATOM 769 O O . PRO A 1 94 ? 7.941 11.838 1.726 1.00 81.75 94 PRO A O 1
ATOM 772 N N . ALA A 1 95 ? 7.867 13.054 3.605 1.00 81.88 95 ALA A N 1
ATOM 773 C CA . ALA A 1 95 ? 8.452 12.011 4.458 1.00 81.88 95 ALA A CA 1
ATOM 774 C C . ALA A 1 95 ? 7.631 10.704 4.481 1.00 81.88 95 ALA A C 1
ATOM 776 O O . ALA A 1 95 ? 8.180 9.612 4.641 1.00 81.88 95 ALA A O 1
ATOM 777 N N . ASP A 1 96 ? 6.321 10.805 4.277 1.00 80.94 96 ASP A N 1
ATOM 778 C CA . ASP A 1 96 ? 5.362 9.702 4.223 1.00 80.94 96 ASP A CA 1
ATOM 779 C C . ASP A 1 96 ? 5.350 8.957 2.873 1.00 80.94 96 ASP A C 1
ATOM 781 O O . ASP A 1 96 ? 4.674 7.938 2.733 1.00 80.94 96 ASP A O 1
ATOM 785 N N . TRP A 1 97 ? 6.144 9.394 1.888 1.00 84.62 97 TRP A N 1
ATOM 786 C CA . TRP A 1 97 ? 6.372 8.688 0.614 1.00 84.62 97 TRP A CA 1
ATOM 787 C C . TRP A 1 97 ? 7.497 7.642 0.714 1.00 84.62 97 TRP A C 1
ATOM 789 O O . TRP A 1 97 ? 8.238 7.367 -0.239 1.00 84.62 97 TRP A O 1
ATOM 799 N N . LYS A 1 98 ? 7.659 7.057 1.900 1.00 83.00 98 LYS A N 1
ATOM 800 C CA . LYS A 1 98 ? 8.531 5.904 2.142 1.00 83.00 98 LYS A CA 1
ATOM 801 C C . LYS A 1 98 ? 7.867 4.620 1.637 1.00 83.00 98 LYS A C 1
ATOM 803 O O . LYS A 1 98 ? 6.652 4.554 1.486 1.00 83.00 98 LYS A O 1
ATOM 808 N N . SER A 1 99 ? 8.664 3.589 1.348 1.00 83.69 99 SER A N 1
ATOM 809 C CA . SER A 1 99 ? 8.112 2.260 1.045 1.00 83.69 99 SER A CA 1
ATOM 810 C C . SER A 1 99 ? 7.326 1.741 2.246 1.00 83.69 99 SER A C 1
ATOM 812 O O . SER A 1 99 ? 7.722 1.998 3.384 1.00 83.69 99 SER A O 1
ATOM 814 N N . LEU A 1 100 ? 6.260 0.975 1.994 1.00 84.81 100 LEU A N 1
ATOM 815 C CA . LEU A 1 100 ? 5.439 0.373 3.045 1.00 84.81 100 LEU A CA 1
ATOM 816 C C . LEU A 1 100 ? 6.302 -0.427 4.033 1.00 84.81 100 LEU A C 1
ATOM 818 O O . LEU A 1 100 ? 6.122 -0.284 5.232 1.00 84.81 100 LEU A O 1
ATOM 822 N N . LYS A 1 101 ? 7.335 -1.127 3.540 1.00 84.81 101 LYS A N 1
ATOM 823 C CA . LYS A 1 101 ? 8.319 -1.872 4.350 1.00 84.81 101 LYS A CA 1
ATOM 824 C C . LYS A 1 101 ? 9.012 -1.040 5.445 1.00 84.81 101 LYS A C 1
ATOM 826 O O . LYS A 1 101 ? 9.528 -1.596 6.405 1.00 84.81 101 LYS A O 1
ATOM 831 N N . PHE A 1 102 ? 9.081 0.279 5.280 1.00 84.06 102 PHE A N 1
ATOM 832 C CA . PHE A 1 102 ? 9.718 1.197 6.230 1.00 84.06 102 PHE A CA 1
ATOM 833 C C . PHE A 1 102 ? 8.697 2.037 7.019 1.00 84.06 102 PHE A C 1
ATOM 835 O O . PHE A 1 102 ? 9.069 2.999 7.693 1.00 84.06 102 PHE A O 1
ATOM 842 N N . SER A 1 103 ? 7.407 1.723 6.902 1.00 89.19 103 SER A N 1
ATOM 843 C CA . SER A 1 103 ? 6.327 2.336 7.680 1.00 89.19 103 SER A CA 1
ATOM 844 C C . SER A 1 103 ? 5.930 1.463 8.870 1.00 89.19 103 SER A C 1
ATOM 846 O O . SER A 1 103 ? 6.178 0.256 8.866 1.00 89.19 103 SER A O 1
ATOM 848 N N . HIS A 1 104 ? 5.303 2.074 9.875 1.00 92.25 104 HIS A N 1
ATOM 849 C CA . HIS A 1 104 ? 4.730 1.367 11.021 1.00 92.25 104 HIS A CA 1
ATOM 850 C C . HIS A 1 104 ? 3.501 0.538 10.628 1.00 92.25 104 HIS A C 1
ATOM 852 O O . HIS A 1 104 ? 3.134 -0.374 11.365 1.00 92.25 104 HIS A O 1
ATOM 858 N N . LEU A 1 105 ? 2.931 0.801 9.444 1.00 93.62 105 LEU A N 1
ATOM 859 C CA . LEU A 1 105 ? 1.873 0.002 8.816 1.00 93.62 105 LEU A CA 1
ATOM 860 C C . LEU A 1 105 ? 2.306 -1.423 8.456 1.00 93.62 105 LEU A C 1
ATOM 862 O O . LEU A 1 105 ? 1.466 -2.204 8.016 1.00 93.62 105 LEU A O 1
ATOM 866 N N . SER A 1 106 ? 3.591 -1.776 8.571 1.00 93.88 106 SER A N 1
ATOM 867 C CA . SER A 1 106 ? 4.083 -3.094 8.171 1.00 93.88 106 SER A CA 1
ATOM 868 C C . SER A 1 106 ? 4.917 -3.788 9.238 1.00 93.88 106 SER A C 1
ATOM 870 O O . SER A 1 106 ? 5.703 -3.156 9.943 1.00 93.88 106 SER A O 1
ATOM 872 N N . LEU A 1 107 ? 4.784 -5.110 9.288 1.00 94.00 107 LEU A N 1
ATOM 873 C CA . LEU A 1 107 ? 5.624 -6.015 10.057 1.00 94.00 107 LEU A CA 1
ATOM 874 C C . LEU A 1 107 ? 6.452 -6.848 9.082 1.00 94.00 107 LEU A C 1
ATOM 876 O O . LEU A 1 107 ? 5.919 -7.439 8.143 1.00 94.00 107 LEU A O 1
ATOM 880 N N . SER A 1 108 ? 7.764 -6.886 9.300 1.00 91.69 108 SER A N 1
ATOM 881 C CA . SER A 1 108 ? 8.636 -7.837 8.609 1.00 91.69 108 SER A CA 1
ATOM 882 C C . SER A 1 108 ? 8.684 -9.138 9.401 1.00 91.69 108 SER A C 1
ATOM 884 O O . SER A 1 108 ? 8.769 -9.103 10.627 1.00 91.69 108 SER A O 1
ATOM 886 N N . GLN A 1 109 ? 8.662 -10.266 8.702 1.00 90.62 109 GLN A N 1
ATOM 887 C CA . GLN A 1 109 ? 8.837 -11.591 9.293 1.00 90.62 109 GLN A CA 1
ATOM 888 C C . GLN A 1 109 ? 9.781 -12.435 8.434 1.00 90.62 109 GLN A C 1
ATOM 890 O O . GLN A 1 109 ? 9.985 -12.144 7.252 1.00 90.62 109 GLN A O 1
ATOM 895 N N . ASP A 1 110 ? 10.350 -13.476 9.036 1.00 92.06 110 ASP A N 1
ATOM 896 C CA . ASP A 1 110 ? 11.349 -14.326 8.380 1.00 92.06 110 ASP A CA 1
ATOM 897 C C . ASP A 1 110 ? 10.722 -15.317 7.380 1.00 92.06 110 ASP A C 1
ATOM 899 O O . ASP A 1 110 ? 11.381 -15.743 6.431 1.00 92.06 110 ASP A O 1
ATOM 903 N N . ASP A 1 111 ? 9.430 -15.618 7.542 1.00 90.75 111 ASP A N 1
ATOM 904 C CA . ASP A 1 111 ? 8.677 -16.550 6.702 1.00 90.75 111 ASP A CA 1
ATOM 905 C C . ASP A 1 111 ? 7.826 -15.851 5.635 1.00 90.75 111 ASP A C 1
ATOM 907 O O . ASP A 1 111 ? 7.476 -14.675 5.731 1.00 90.75 111 ASP A O 1
ATOM 911 N N . LEU A 1 112 ? 7.432 -16.600 4.603 1.00 83.44 112 LEU A N 1
ATOM 912 C CA . LEU A 1 112 ? 6.495 -16.107 3.595 1.00 83.44 112 LEU A CA 1
ATOM 913 C C . LEU A 1 112 ? 5.072 -15.964 4.176 1.00 83.44 112 LEU A C 1
ATOM 915 O O . LEU A 1 112 ? 4.570 -16.920 4.764 1.00 83.44 112 LEU A O 1
ATOM 919 N N . PRO A 1 113 ? 4.376 -14.833 3.938 1.00 86.19 113 PRO A N 1
ATOM 920 C CA . PRO A 1 113 ? 4.849 -13.634 3.243 1.00 86.19 113 PRO A CA 1
ATOM 921 C C . PRO A 1 113 ? 5.785 -12.784 4.120 1.00 86.19 113 PRO A C 1
ATOM 923 O O . PRO A 1 113 ? 5.465 -12.473 5.256 1.00 86.19 113 PRO A O 1
ATOM 926 N N . PHE A 1 114 ? 6.909 -12.324 3.561 1.00 86.19 114 PHE A N 1
ATOM 927 C CA . PHE A 1 114 ? 7.940 -11.582 4.311 1.00 86.19 114 PHE A CA 1
ATOM 928 C C . PHE A 1 114 ? 7.486 -10.224 4.873 1.00 86.19 114 PHE A C 1
ATOM 930 O O . PHE A 1 114 ? 8.207 -9.598 5.650 1.00 86.19 114 PHE A O 1
ATOM 937 N N . LEU A 1 115 ? 6.332 -9.726 4.423 1.00 90.06 115 LEU A N 1
ATOM 938 C CA . LEU A 1 115 ? 5.760 -8.458 4.844 1.00 90.06 115 LEU A CA 1
ATOM 939 C C . LEU A 1 115 ? 4.266 -8.645 5.111 1.00 90.06 115 LEU A C 1
ATOM 941 O O . LEU A 1 115 ? 3.520 -9.024 4.206 1.00 90.06 115 LEU A O 1
ATOM 945 N N . LEU A 1 116 ? 3.852 -8.343 6.335 1.00 93.38 116 LEU A N 1
ATOM 946 C CA . LEU A 1 116 ? 2.459 -8.275 6.764 1.00 93.38 116 LEU A CA 1
ATOM 947 C C . LEU A 1 116 ? 2.081 -6.821 7.044 1.00 93.38 116 LEU A C 1
ATOM 949 O O . LEU A 1 116 ? 2.954 -5.992 7.310 1.00 93.38 116 LEU A O 1
ATOM 953 N N . LEU A 1 117 ? 0.787 -6.508 7.005 1.00 94.38 117 LEU A N 1
ATOM 954 C CA . LEU A 1 117 ? 0.300 -5.255 7.575 1.00 94.38 117 LEU A CA 1
ATOM 955 C C . LEU A 1 117 ? 0.267 -5.380 9.098 1.00 94.38 117 LEU A C 1
ATOM 957 O O . LEU A 1 117 ? -0.074 -6.437 9.625 1.00 94.38 117 LEU A O 1
ATOM 961 N N . ASN A 1 118 ? 0.643 -4.312 9.790 1.00 96.06 118 ASN A N 1
ATOM 962 C CA . ASN A 1 118 ? 0.656 -4.271 11.245 1.00 96.06 118 ASN A CA 1
ATOM 963 C C . ASN A 1 118 ? -0.770 -4.019 11.765 1.00 96.06 118 ASN A C 1
ATOM 965 O O . ASN A 1 118 ? -1.306 -2.947 11.479 1.00 96.06 118 ASN A O 1
ATOM 969 N N . PRO A 1 119 ? -1.410 -4.965 12.473 1.00 96.50 119 PRO A N 1
ATOM 970 C CA . PRO A 1 119 ? -2.777 -4.781 12.949 1.00 96.50 119 PRO A CA 1
ATOM 971 C C . PRO A 1 119 ? -2.927 -3.581 13.882 1.00 96.50 119 PRO A C 1
ATOM 973 O O . PRO A 1 119 ? -1.984 -3.210 14.581 1.00 96.50 119 PRO A O 1
ATOM 976 N N . ASP A 1 120 ? -4.129 -3.009 13.909 1.00 95.62 120 ASP A N 1
ATOM 977 C CA . ASP A 1 120 ? -4.496 -1.892 14.789 1.00 95.62 120 ASP A CA 1
ATOM 978 C C . ASP A 1 120 ? -3.554 -0.682 14.656 1.00 95.62 120 ASP A C 1
ATOM 980 O O . ASP A 1 120 ? -3.245 0.013 15.629 1.00 95.62 120 ASP A O 1
ATOM 984 N N . THR A 1 121 ? -3.079 -0.429 13.433 1.00 95.38 121 THR A N 1
ATOM 985 C CA . THR A 1 121 ? -2.223 0.719 13.130 1.00 95.38 121 THR A CA 1
ATOM 986 C C . THR A 1 121 ? -2.907 1.731 12.239 1.00 95.38 121 THR A C 1
ATOM 988 O O . THR A 1 121 ? -3.711 1.403 11.370 1.00 95.38 121 THR A O 1
ATOM 991 N N . GLU A 1 122 ? -2.535 2.987 12.444 1.00 94.44 122 GLU A N 1
ATOM 992 C CA . GLU A 1 122 ? -2.942 4.097 11.605 1.00 94.44 122 GLU A CA 1
ATOM 993 C C . GLU A 1 122 ? -1.725 4.997 11.363 1.00 94.44 122 GLU A C 1
ATOM 995 O O . GLU A 1 122 ? -1.024 5.395 12.298 1.00 94.44 122 GLU A O 1
ATOM 1000 N N . GLU A 1 123 ? -1.423 5.283 10.099 1.00 93.38 123 GLU A N 1
ATOM 1001 C CA . GLU A 1 123 ? -0.304 6.146 9.717 1.00 93.38 123 GLU A CA 1
ATOM 1002 C C . GLU A 1 123 ? -0.626 6.867 8.409 1.00 93.38 123 GLU A C 1
ATOM 1004 O O . GLU A 1 123 ? -1.251 6.317 7.498 1.00 93.38 123 GLU A O 1
ATOM 1009 N N . ARG A 1 124 ? -0.133 8.102 8.272 1.00 93.12 124 ARG A N 1
ATOM 1010 C CA . ARG A 1 124 ? -0.140 8.776 6.976 1.00 93.12 124 ARG A CA 1
ATOM 1011 C C . ARG A 1 124 ? 0.854 8.088 6.041 1.00 93.12 124 ARG A C 1
ATOM 1013 O O . ARG A 1 124 ? 2.041 7.994 6.351 1.00 93.12 124 ARG A O 1
ATOM 1020 N N . HIS A 1 125 ? 0.381 7.667 4.875 1.00 91.88 125 HIS A N 1
ATOM 1021 C CA . HIS A 1 125 ? 1.199 7.051 3.840 1.00 91.88 125 HIS A CA 1
ATOM 1022 C C . HIS A 1 125 ? 0.805 7.599 2.470 1.00 91.88 125 HIS A C 1
ATOM 1024 O O . HIS A 1 125 ? -0.342 7.476 2.047 1.00 91.88 125 HIS A O 1
ATOM 1030 N N . LYS A 1 126 ? 1.771 8.184 1.754 1.00 90.50 126 LYS A N 1
ATOM 1031 C CA . LYS A 1 126 ? 1.565 8.772 0.417 1.00 90.50 126 LYS A CA 1
ATOM 1032 C C . LYS A 1 126 ? 0.394 9.762 0.340 1.00 90.50 126 LYS A C 1
ATOM 1034 O O . LYS A 1 126 ? -0.404 9.727 -0.590 1.00 90.50 126 LYS A O 1
ATOM 1039 N N . GLY A 1 127 ? 0.311 10.662 1.310 1.00 90.94 127 GLY A N 1
ATOM 1040 C CA . GLY A 1 127 ? -0.643 11.765 1.349 1.00 90.94 127 GLY A CA 1
ATOM 1041 C C . GLY A 1 127 ? -1.965 11.446 2.039 1.00 90.94 127 GLY A C 1
ATOM 1042 O O . GLY A 1 127 ? -2.635 12.382 2.466 1.00 90.94 127 GLY A O 1
ATOM 1043 N N . VAL A 1 128 ? -2.303 10.173 2.248 1.00 93.00 128 VAL A N 1
ATOM 1044 C CA . VAL A 1 128 ? -3.587 9.750 2.832 1.00 93.00 128 VAL A CA 1
ATOM 1045 C C . VAL A 1 128 ? -3.389 9.092 4.191 1.00 93.00 128 VAL A C 1
ATOM 1047 O O . VAL A 1 128 ? -2.311 8.565 4.474 1.00 93.00 128 VAL A O 1
ATOM 1050 N N . MET A 1 129 ? -4.411 9.146 5.045 1.00 93.19 129 MET A N 1
ATOM 1051 C CA . MET A 1 129 ? -4.424 8.338 6.262 1.00 93.19 129 MET A CA 1
ATOM 1052 C C . MET A 1 129 ? -4.772 6.900 5.890 1.00 93.19 129 MET A C 1
ATOM 1054 O O . MET A 1 129 ? -5.731 6.671 5.156 1.00 93.19 129 MET A O 1
ATOM 1058 N N . VAL A 1 130 ? -3.971 5.948 6.356 1.00 93.75 130 VAL A N 1
ATOM 1059 C CA . VAL A 1 130 ? -4.209 4.522 6.142 1.00 93.75 130 VAL A CA 1
ATOM 1060 C C . VAL A 1 130 ? -4.441 3.873 7.495 1.00 93.75 130 VAL A C 1
ATOM 1062 O O . VAL A 1 130 ? -3.569 3.965 8.357 1.00 93.75 130 VAL A O 1
ATOM 1065 N N . SER A 1 131 ? -5.577 3.193 7.653 1.00 93.62 131 SER A N 1
ATOM 1066 C CA . SER A 1 131 ? -5.870 2.338 8.802 1.00 93.62 131 SER A CA 1
ATOM 1067 C C . SER A 1 131 ? -5.706 0.864 8.440 1.00 93.62 131 SER A C 1
ATOM 1069 O O . SER A 1 131 ? -6.074 0.426 7.347 1.00 93.62 131 SER A O 1
ATOM 1071 N N . VAL A 1 132 ? -5.166 0.092 9.374 1.00 95.19 132 VAL A N 1
ATOM 1072 C CA . VAL A 1 132 ? -5.102 -1.365 9.320 1.00 95.19 132 VAL A CA 1
ATOM 1073 C C . VAL A 1 132 ? -5.914 -1.903 10.486 1.00 95.19 132 VAL A C 1
ATOM 1075 O O . VAL A 1 132 ? -5.629 -1.594 11.642 1.00 95.19 132 VAL A O 1
ATOM 1078 N N . ASN A 1 133 ? -6.929 -2.706 10.191 1.00 93.94 133 ASN A N 1
ATOM 1079 C CA . ASN A 1 133 ? -7.792 -3.273 11.216 1.00 93.94 133 ASN A CA 1
ATOM 1080 C C . ASN A 1 133 ? -7.103 -4.404 12.001 1.00 93.94 133 ASN A C 1
ATOM 1082 O O . ASN A 1 133 ? -5.997 -4.846 11.676 1.00 93.94 133 ASN A O 1
ATOM 1086 N N . HIS A 1 134 ? -7.796 -4.908 13.021 1.00 95.06 134 HIS A N 1
ATOM 1087 C CA . HIS A 1 134 ? -7.311 -5.969 13.906 1.00 95.06 134 HIS A CA 1
ATOM 1088 C C . HIS A 1 134 ? -6.892 -7.263 13.180 1.00 95.06 134 HIS A C 1
ATOM 1090 O O . HIS A 1 134 ? -6.099 -8.046 13.697 1.00 95.06 134 HIS A O 1
ATOM 1096 N N . TYR A 1 135 ? -7.387 -7.495 11.960 1.00 92.69 135 TYR A N 1
ATOM 1097 C CA . TYR A 1 135 ? -7.051 -8.675 11.159 1.00 92.69 135 TYR A CA 1
ATOM 1098 C C . TYR A 1 135 ? -5.875 -8.448 10.203 1.00 92.69 135 TYR A C 1
ATOM 1100 O O . TYR A 1 135 ? -5.581 -9.321 9.387 1.00 92.69 135 TYR A O 1
ATOM 1108 N N . GLY A 1 136 ? -5.203 -7.295 10.270 1.00 93.06 136 GLY A N 1
ATOM 1109 C CA . GLY A 1 136 ? -4.109 -6.975 9.354 1.00 93.06 136 GLY A CA 1
ATOM 1110 C C . GLY A 1 136 ? -4.599 -6.662 7.939 1.00 93.06 136 GLY A C 1
ATOM 1111 O O . GLY A 1 136 ? -3.885 -6.926 6.972 1.00 93.06 136 GLY A O 1
ATOM 1112 N N . MET A 1 137 ? -5.812 -6.121 7.803 1.00 91.88 137 MET A N 1
ATOM 1113 C CA . MET A 1 137 ? -6.379 -5.682 6.528 1.00 91.88 137 MET A CA 1
ATOM 1114 C C . MET A 1 137 ? -6.412 -4.162 6.476 1.00 91.88 137 MET A C 1
ATOM 1116 O O . MET A 1 137 ? -6.732 -3.518 7.473 1.00 91.88 137 MET A O 1
ATOM 1120 N N . ARG A 1 138 ? -6.111 -3.582 5.312 1.00 92.12 138 ARG A N 1
ATOM 1121 C CA . ARG A 1 138 ? -6.374 -2.163 5.078 1.00 92.12 138 ARG A CA 1
ATOM 1122 C C . ARG A 1 138 ? -7.867 -1.984 4.835 1.00 92.12 138 ARG A C 1
ATOM 1124 O O . ARG A 1 138 ? -8.319 -2.177 3.713 1.00 92.12 138 ARG A O 1
ATOM 1131 N N . ASP A 1 139 ? -8.582 -1.697 5.907 1.00 90.00 139 ASP A N 1
ATOM 1132 C CA . ASP A 1 139 ? -10.026 -1.526 5.934 1.00 90.00 139 ASP A CA 1
ATOM 1133 C C . ASP A 1 139 ? -10.430 -0.908 7.288 1.00 90.00 139 ASP A C 1
ATOM 1135 O O . ASP A 1 139 ? -9.599 -0.713 8.190 1.00 90.00 139 ASP A O 1
ATOM 1139 N N . ARG A 1 140 ? -11.719 -0.627 7.448 1.00 88.25 140 ARG A N 1
ATOM 1140 C CA . ARG A 1 140 ? -12.384 -0.295 8.701 1.00 88.25 140 ARG A CA 1
ATOM 1141 C C . ARG A 1 140 ? -12.388 -1.495 9.654 1.00 88.25 140 ARG A C 1
ATOM 1143 O O . ARG A 1 140 ? -12.131 -2.650 9.298 1.00 88.25 140 ARG A O 1
ATOM 1150 N N . ALA A 1 141 ? -12.696 -1.212 10.916 1.00 89.12 141 ALA A N 1
ATOM 1151 C CA . ALA A 1 141 ? -12.960 -2.256 11.893 1.00 89.12 141 ALA A CA 1
ATOM 1152 C C . ALA A 1 141 ? -14.241 -3.011 11.510 1.00 89.12 141 ALA A C 1
ATOM 1154 O O . ALA A 1 141 ? -15.297 -2.406 11.330 1.00 89.12 141 ALA A O 1
ATOM 1155 N N . VAL A 1 142 ? -14.146 -4.336 11.415 1.00 87.62 142 VAL A N 1
ATOM 1156 C CA . VAL A 1 142 ? -15.264 -5.217 11.062 1.00 87.62 142 VAL A CA 1
ATOM 1157 C C . VAL A 1 142 ? -15.360 -6.376 12.047 1.00 87.62 142 VAL A C 1
ATOM 1159 O O . VAL A 1 142 ? -14.363 -6.819 12.612 1.00 87.62 142 VAL A O 1
ATOM 1162 N N . GLU A 1 143 ? -16.564 -6.901 12.257 1.00 87.56 143 GLU A N 1
ATOM 1163 C CA . GLU A 1 143 ? -16.733 -8.172 12.961 1.00 87.56 143 GLU A CA 1
ATOM 1164 C C . GLU A 1 143 ? -16.412 -9.343 12.027 1.00 87.56 143 GLU A C 1
ATOM 1166 O O . GLU A 1 143 ? -16.805 -9.342 10.853 1.00 87.56 143 GLU A O 1
ATOM 1171 N N . LEU A 1 144 ? -15.723 -10.360 12.561 1.00 85.62 144 LEU A N 1
ATOM 1172 C CA . LEU A 1 144 ? -15.359 -11.561 11.805 1.00 85.62 144 LEU A CA 1
ATOM 1173 C C . LEU A 1 144 ? -16.600 -12.312 11.306 1.00 85.62 144 LEU A C 1
ATOM 1175 O O . LEU A 1 144 ? -16.608 -12.842 10.195 1.00 85.62 144 LEU A O 1
ATOM 1179 N N . ALA A 1 145 ? -17.652 -12.353 12.126 1.00 89.56 145 ALA A N 1
ATOM 1180 C CA . ALA A 1 145 ? -18.926 -12.940 11.748 1.00 89.56 145 ALA A CA 1
ATOM 1181 C C . ALA A 1 145 ? -19.734 -11.936 10.902 1.00 89.56 145 ALA A C 1
ATOM 1183 O O . ALA A 1 145 ? -19.982 -10.818 11.357 1.00 89.56 145 ALA A O 1
ATOM 1184 N N . PRO A 1 146 ? -20.165 -12.296 9.679 1.00 89.75 146 PRO A N 1
ATOM 1185 C CA . PRO A 1 146 ? -21.096 -11.460 8.933 1.00 89.75 146 PRO A CA 1
ATOM 1186 C C . PRO A 1 146 ? -22.462 -11.396 9.620 1.00 89.75 146 PRO A C 1
ATOM 1188 O O . PRO A 1 146 ? -22.951 -12.391 10.158 1.00 89.75 146 PRO A O 1
ATOM 1191 N N . ALA A 1 147 ? -23.118 -10.240 9.519 1.00 90.62 147 ALA A N 1
ATOM 1192 C CA . ALA A 1 147 ? -24.523 -10.100 9.884 1.00 90.62 147 ALA A CA 1
ATOM 1193 C C . ALA A 1 147 ? -25.432 -10.941 8.954 1.00 90.62 147 ALA A C 1
ATOM 1195 O O . ALA A 1 147 ? -25.047 -11.248 7.820 1.00 90.62 147 ALA A O 1
ATOM 1196 N N . PRO A 1 148 ? -26.656 -11.310 9.384 1.00 95.00 148 PRO A N 1
ATOM 1197 C CA . PRO A 1 148 ? -27.594 -12.042 8.536 1.00 95.00 148 PRO A CA 1
ATOM 1198 C C . PRO A 1 148 ? -27.846 -11.332 7.198 1.00 95.00 148 PRO A C 1
ATOM 1200 O O . PRO A 1 148 ? -28.205 -10.160 7.169 1.00 95.00 148 PRO A O 1
ATOM 1203 N N . GLY A 1 149 ? -27.670 -12.055 6.089 1.00 93.50 149 GLY A N 1
ATOM 1204 C CA . GLY A 1 149 ? -27.837 -11.514 4.734 1.00 93.50 149 GLY A CA 1
ATOM 1205 C C . GLY A 1 149 ? -26.617 -10.775 4.167 1.00 93.50 149 GLY A C 1
ATOM 1206 O O . GLY A 1 149 ? -26.664 -10.369 3.010 1.00 93.50 149 GLY A O 1
ATOM 1207 N N . VAL A 1 150 ? -25.525 -10.643 4.927 1.00 90.81 150 VAL A N 1
ATOM 1208 C CA . VAL A 1 150 ? -24.268 -10.023 4.478 1.00 90.81 150 VAL A CA 1
ATOM 1209 C C . VAL A 1 150 ? -23.272 -11.097 4.038 1.00 90.81 150 VAL A C 1
ATOM 1211 O O . VAL A 1 150 ? -23.127 -12.134 4.686 1.00 90.81 150 VAL A O 1
ATOM 1214 N N . GLN A 1 151 ? -22.559 -10.845 2.941 1.00 88.00 151 GLN A N 1
ATOM 1215 C CA . GLN A 1 151 ? -21.425 -11.663 2.506 1.00 88.00 151 GLN A CA 1
ATOM 1216 C C . GLN A 1 151 ? -20.115 -10.930 2.800 1.00 88.00 151 GLN A C 1
ATOM 1218 O O . GLN A 1 151 ? -20.040 -9.716 2.648 1.00 88.00 151 GLN A O 1
ATOM 1223 N N . ARG A 1 152 ? -19.076 -11.664 3.214 1.00 87.56 152 ARG A N 1
ATOM 1224 C CA . ARG A 1 152 ? -17.717 -11.122 3.352 1.00 87.56 152 ARG A CA 1
ATOM 1225 C C . ARG A 1 152 ? -16.898 -11.495 2.132 1.00 87.56 152 ARG A C 1
ATOM 1227 O O . ARG A 1 152 ? -16.849 -12.666 1.754 1.00 87.56 152 ARG A O 1
ATOM 1234 N N . VAL A 1 153 ? -16.239 -10.503 1.550 1.00 86.88 153 VAL A N 1
ATOM 1235 C CA . VAL A 1 153 ? -15.366 -10.676 0.394 1.00 86.88 153 VAL A CA 1
ATOM 1236 C C . VAL A 1 153 ? -13.963 -10.244 0.790 1.00 86.88 153 VAL A C 1
ATOM 1238 O O . VAL A 1 153 ? -13.762 -9.143 1.281 1.00 86.88 153 VAL A O 1
ATOM 1241 N N . LEU A 1 154 ? -12.987 -11.124 0.573 1.00 87.50 154 LEU A N 1
ATOM 1242 C CA . LEU A 1 154 ? -11.575 -10.791 0.715 1.00 87.50 154 LEU A CA 1
ATOM 1243 C C . LEU A 1 154 ? -11.013 -10.411 -0.656 1.00 87.50 154 LEU A C 1
ATOM 1245 O O . LEU A 1 154 ? -11.041 -11.219 -1.587 1.00 87.50 154 LEU A O 1
ATOM 1249 N N . MET A 1 155 ? -10.458 -9.207 -0.767 1.00 87.62 155 MET A N 1
ATOM 1250 C CA . MET A 1 155 ? -9.822 -8.722 -1.989 1.00 87.62 155 MET A CA 1
ATOM 1251 C C . MET A 1 155 ? -8.294 -8.815 -1.872 1.00 87.62 155 MET A C 1
ATOM 1253 O O . MET A 1 155 ? -7.686 -8.194 -1.005 1.00 87.62 155 MET A O 1
ATOM 1257 N N . LEU A 1 156 ? -7.658 -9.594 -2.756 1.00 86.88 156 LEU A N 1
ATOM 1258 C CA . LEU A 1 156 ? -6.201 -9.777 -2.799 1.00 86.88 156 LEU A CA 1
ATOM 1259 C C . LEU A 1 156 ? -5.638 -9.304 -4.137 1.00 86.88 156 LEU A C 1
ATOM 1261 O O . LEU A 1 156 ? -6.129 -9.680 -5.202 1.00 86.88 156 LEU A O 1
ATOM 1265 N N . GLY A 1 157 ? -4.586 -8.489 -4.098 1.00 85.06 157 GLY A N 1
ATOM 1266 C CA . GLY A 1 157 ? -4.026 -7.911 -5.311 1.00 85.06 157 GLY A CA 1
ATOM 1267 C C . GLY A 1 157 ? -2.784 -7.064 -5.080 1.00 85.06 157 GLY A C 1
ATOM 1268 O O . GLY A 1 157 ? -2.225 -7.006 -3.990 1.00 85.06 157 GLY A O 1
ATOM 1269 N N . ALA A 1 158 ? -2.333 -6.424 -6.158 1.00 83.38 158 ALA A N 1
ATOM 1270 C CA . ALA A 1 158 ? -1.175 -5.537 -6.140 1.00 83.38 158 ALA A CA 1
ATOM 1271 C C . ALA A 1 158 ? -1.498 -4.181 -5.479 1.00 83.38 158 ALA A C 1
ATOM 1273 O O . ALA A 1 158 ? -2.617 -3.924 -5.039 1.00 83.38 158 ALA A O 1
ATOM 1274 N N . SER A 1 159 ? -0.527 -3.264 -5.490 1.00 80.62 159 SER A N 1
ATOM 1275 C CA . SER A 1 159 ? -0.618 -1.937 -4.858 1.00 80.62 159 SER A CA 1
ATOM 1276 C C . SER A 1 159 ? -1.825 -1.084 -5.276 1.00 80.62 159 SER A C 1
ATOM 1278 O O . SER A 1 159 ? -2.213 -0.188 -4.533 1.00 80.62 159 SER A O 1
ATOM 1280 N N . HIS A 1 160 ? -2.392 -1.333 -6.461 1.00 81.88 160 HIS A N 1
ATOM 1281 C CA . HIS A 1 160 ? -3.601 -0.658 -6.939 1.00 81.88 160 HIS A CA 1
ATOM 1282 C C . HIS A 1 160 ? -4.849 -1.107 -6.180 1.00 81.88 160 HIS A C 1
ATOM 1284 O O . HIS A 1 160 ? -5.673 -0.272 -5.836 1.00 81.88 160 HIS A O 1
ATOM 1290 N N . LEU A 1 161 ? -4.965 -2.410 -5.896 1.00 85.69 161 LEU A N 1
ATOM 1291 C CA . LEU A 1 161 ? -6.082 -2.933 -5.112 1.00 85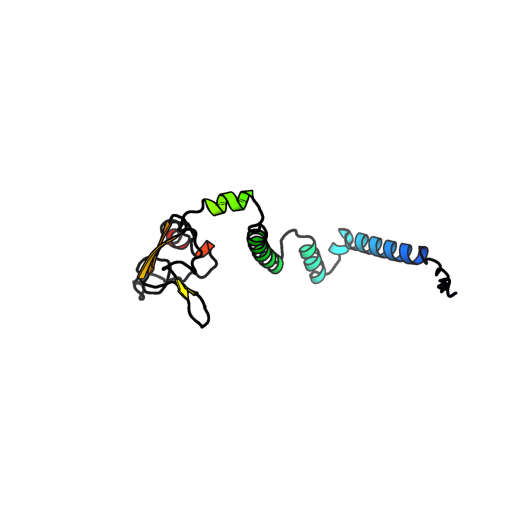.69 161 LEU A CA 1
ATOM 1292 C C . LEU A 1 161 ? -5.939 -2.556 -3.636 1.00 85.69 161 LEU A C 1
ATOM 1294 O O . LEU A 1 161 ? -6.925 -2.260 -2.988 1.00 85.69 161 LEU A O 1
ATOM 1298 N N . TYR A 1 162 ? -4.702 -2.462 -3.142 1.00 88.75 162 TYR A N 1
ATOM 1299 C CA . TYR A 1 162 ? -4.403 -1.891 -1.826 1.00 88.75 162 TYR A CA 1
ATOM 1300 C C . TYR A 1 162 ? -4.756 -0.389 -1.702 1.00 88.75 162 TYR A C 1
ATOM 1302 O O . TYR A 1 162 ? -4.652 0.170 -0.615 1.00 88.75 162 TYR A O 1
ATOM 1310 N N . GLY A 1 163 ? -5.088 0.317 -2.791 1.00 89.88 163 GLY A N 1
ATOM 1311 C CA . GLY A 1 163 ? -5.448 1.741 -2.727 1.00 89.88 163 GLY A CA 1
ATOM 1312 C C . GLY A 1 163 ? -4.294 2.658 -2.293 1.00 89.88 163 GLY A C 1
ATOM 1313 O O . GLY A 1 163 ? -4.487 3.624 -1.556 1.00 89.88 163 GLY A O 1
ATOM 1314 N N . SER A 1 164 ? -3.045 2.350 -2.663 1.00 88.44 164 SER A N 1
ATOM 1315 C CA . SER A 1 164 ? -1.870 3.147 -2.259 1.00 88.44 164 SER A CA 1
ATOM 1316 C C . SER A 1 164 ? -2.001 4.622 -2.683 1.00 88.44 164 SER A C 1
ATOM 1318 O O . SER A 1 164 ? -1.863 4.917 -3.868 1.00 88.44 164 SER A O 1
ATOM 1320 N N . GLY A 1 165 ? -2.129 5.545 -1.723 1.00 88.81 165 GLY A N 1
ATOM 1321 C CA . GLY A 1 165 ? -2.307 6.982 -1.993 1.00 88.81 165 GLY A CA 1
ATOM 1322 C C . GLY A 1 165 ? -3.750 7.396 -2.314 1.00 88.81 165 GLY A C 1
ATOM 1323 O O . GLY A 1 165 ? -3.963 8.512 -2.771 1.00 88.81 165 GLY A O 1
ATOM 1324 N N . VAL A 1 166 ? -4.718 6.504 -2.101 1.00 91.88 166 VAL A N 1
ATOM 1325 C CA . VAL A 1 166 ? -6.161 6.742 -2.263 1.00 91.88 166 VAL A CA 1
ATOM 1326 C C . VAL A 1 166 ? -6.809 6.750 -0.878 1.00 91.88 166 VAL A C 1
ATOM 1328 O O . VAL A 1 166 ? -6.389 5.974 -0.019 1.00 91.88 166 VAL A O 1
ATOM 1331 N N . GLU A 1 167 ? -7.767 7.646 -0.638 1.00 92.38 167 GLU A N 1
ATOM 1332 C CA . GLU A 1 167 ? -8.525 7.694 0.623 1.00 92.38 167 GLU A CA 1
ATOM 1333 C C . GLU A 1 167 ? -9.378 6.432 0.799 1.00 92.38 167 GLU A C 1
ATOM 1335 O O . GLU A 1 167 ? -9.780 5.826 -0.192 1.00 92.38 167 GLU A O 1
ATOM 1340 N N . GLN A 1 168 ? -9.646 6.038 2.049 1.00 89.06 168 GLN A N 1
ATOM 1341 C CA . GLN A 1 168 ? -10.389 4.811 2.360 1.00 89.06 168 GLN A CA 1
ATOM 1342 C C . GLN A 1 168 ? -11.752 4.803 1.655 1.00 89.06 168 GLN A C 1
ATOM 1344 O O . GLN A 1 168 ? -12.075 3.870 0.940 1.00 89.06 168 GLN A O 1
ATOM 1349 N N . GLU A 1 169 ? -12.498 5.904 1.737 1.00 89.81 169 GLU A N 1
ATOM 1350 C CA . GLU A 1 169 ? -13.836 6.056 1.147 1.00 89.81 169 GLU A CA 1
ATOM 1351 C C . GLU A 1 169 ? -13.848 6.087 -0.391 1.00 89.81 169 GLU A C 1
ATOM 1353 O O . GLU A 1 169 ? -14.914 6.167 -1.000 1.00 89.81 169 GLU A O 1
ATOM 1358 N N . GLN A 1 170 ? -12.678 6.095 -1.028 1.00 90.12 170 GLN A N 1
ATOM 1359 C CA . GLN A 1 170 ? -12.520 6.206 -2.479 1.00 90.12 170 GLN A CA 1
ATOM 1360 C C . GLN A 1 170 ? -11.819 4.986 -3.082 1.00 90.12 170 GLN A C 1
ATOM 1362 O O . GLN A 1 170 ? -11.529 4.978 -4.284 1.00 90.12 170 GLN A O 1
ATOM 1367 N N . ASP A 1 171 ? -11.491 3.981 -2.270 1.00 86.00 171 ASP A N 1
ATOM 1368 C CA . ASP A 1 171 ? -10.870 2.766 -2.766 1.00 86.00 171 ASP A CA 1
ATOM 1369 C C . ASP A 1 171 ? -11.891 1.829 -3.440 1.00 86.00 171 ASP A C 1
ATOM 1371 O O . ASP A 1 171 ? -13.101 2.052 -3.441 1.00 86.00 171 ASP A O 1
ATOM 1375 N N . PHE A 1 172 ? -11.387 0.798 -4.120 1.00 84.19 172 PHE A N 1
ATOM 1376 C CA . PHE A 1 172 ? -12.240 -0.107 -4.894 1.00 84.19 172 PHE A CA 1
ATOM 1377 C C . PHE A 1 172 ? -13.231 -0.893 -4.037 1.00 84.19 172 PHE A C 1
ATOM 1379 O O . PHE A 1 172 ? -14.284 -1.268 -4.550 1.00 84.19 172 PHE A O 1
ATOM 1386 N N . GLU A 1 173 ? -12.865 -1.194 -2.794 1.00 84.12 173 GLU A N 1
ATOM 1387 C CA . GLU A 1 173 ? -13.695 -1.962 -1.873 1.00 84.12 173 GLU A CA 1
ATOM 1388 C C . GLU A 1 173 ? -14.849 -1.082 -1.389 1.00 84.12 173 GLU A C 1
ATOM 1390 O O . GLU A 1 173 ? -16.009 -1.444 -1.577 1.00 84.12 173 GLU A O 1
ATOM 1395 N N . SER A 1 174 ? -14.542 0.138 -0.954 1.00 84.69 174 SER A N 1
ATOM 1396 C CA . SER A 1 174 ? -15.531 1.085 -0.442 1.00 84.69 174 SER A CA 1
ATOM 1397 C C . SER A 1 174 ? -16.494 1.617 -1.511 1.00 84.69 174 SER A C 1
ATOM 1399 O O . SER A 1 174 ? -17.548 2.147 -1.175 1.00 84.69 174 SER A O 1
ATOM 1401 N N . LEU A 1 175 ? -16.159 1.487 -2.800 1.00 84.56 175 LEU A N 1
ATOM 1402 C CA . LEU A 1 175 ? -17.069 1.778 -3.918 1.00 84.56 175 LEU A CA 1
ATOM 1403 C C . LEU A 1 175 ? -17.990 0.603 -4.287 1.00 84.56 175 LEU A C 1
ATOM 1405 O O . LEU A 1 175 ? -18.916 0.789 -5.083 1.00 84.5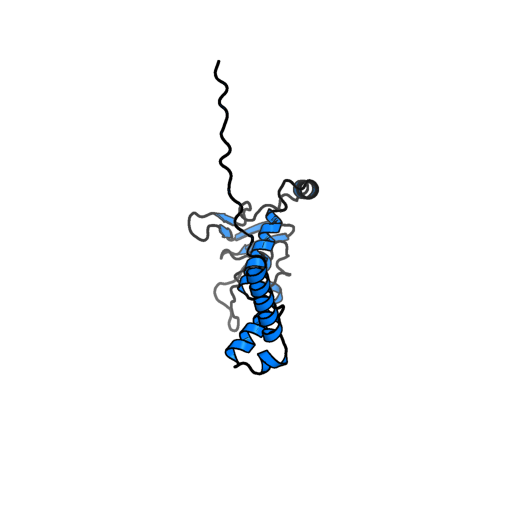6 175 LEU A O 1
ATOM 1409 N N . LEU A 1 176 ? -17.690 -0.607 -3.810 1.00 81.56 176 LEU A N 1
ATOM 1410 C CA . LEU A 1 176 ? -18.486 -1.808 -4.063 1.00 81.56 176 LEU A CA 1
ATOM 1411 C C . LEU A 1 176 ? -19.573 -2.012 -2.998 1.00 81.56 176 LEU A C 1
ATOM 1413 O O . LEU A 1 176 ? -20.617 -2.583 -3.325 1.00 81.56 176 LEU A O 1
ATOM 1417 N N . GLU A 1 177 ? -19.306 -1.582 -1.762 1.00 71.44 177 GLU A N 1
ATOM 1418 C CA . GLU A 1 177 ? -20.266 -1.548 -0.647 1.00 71.44 177 GLU A CA 1
ATOM 1419 C C . GLU A 1 177 ? -21.344 -0.461 -0.817 1.00 71.44 177 GLU A C 1
ATOM 1421 O O . GLU A 1 177 ? -22.517 -0.756 -0.480 1.00 71.44 177 GLU A O 1
#